Protein AF-W6RHC6-F1 (afdb_monomer_lite)

Radius of gyration: 27.94 Å; chains: 1; bounding box: 91×45×42 Å

Foldseek 3Di:
DDDPPDDDDDPPDPDPVPDPDPPVNVVVVDPVVVVVVVVVVVCVVCVVVPDCVCVDPVNCCVVVVVVVVVVVVVVVLVVCVVVVNDDPCVVVVPDDDD

Organism: NCBI:txid348824

Secondary structure (DSSP, 8-state):
---------------TT-----HHHHHHT-THHHHHHHHHHHHHHHHHHS-GGGGSHHHHHHHHHHHHHHHHHHHHHHHHHHHTSS-TTGGGS-SS--

Sequence (98 aa):
MTEISRIPATPIKSDERMKKVSVLTSLMRRPELGAVAGLLMVVTFFFFTADASMFSLSGLMTILAPASQLGILAIAASMLMIGGEFDLSIGSMVPSQV

Structure (mmCIF, N/CA/C/O backbone):
data_AF-W6RHC6-F1
#
_entry.id   AF-W6RHC6-F1
#
loop_
_atom_site.group_PDB
_atom_site.id
_atom_site.type_symbol
_atom_site.label_atom_id
_atom_site.label_alt_id
_atom_site.label_comp_id
_atom_site.label_asym_id
_atom_site.label_entity_id
_atom_site.label_seq_id
_atom_site.pdbx_PDB_ins_code
_atom_site.Cartn_x
_atom_site.Cartn_y
_atom_site.Cartn_z
_atom_site.occupancy
_atom_site.B_iso_or_equiv
_atom_site.auth_seq_id
_atom_site.auth_comp_id
_atom_site.auth_asym_id
_atom_site.auth_atom_id
_atom_site.pdbx_PDB_model_num
ATOM 1 N N . MET A 1 1 ? -75.047 -21.844 14.645 1.00 53.06 1 MET A N 1
ATOM 2 C CA . MET A 1 1 ? -74.653 -21.000 13.499 1.00 53.06 1 MET A CA 1
ATOM 3 C C . MET A 1 1 ? -73.376 -20.282 13.907 1.00 53.06 1 MET A C 1
ATOM 5 O O . MET A 1 1 ? -73.440 -19.311 14.645 1.00 53.06 1 MET A O 1
ATOM 9 N N . THR A 1 2 ? -72.228 -20.881 13.597 1.00 59.53 2 THR A N 1
ATOM 10 C CA . THR A 1 2 ? -70.917 -20.503 14.146 1.00 59.53 2 THR A CA 1
ATOM 11 C C . THR A 1 2 ? -70.221 -19.575 13.157 1.00 59.53 2 THR A C 1
ATOM 13 O O . THR A 1 2 ? -69.590 -20.040 12.214 1.00 59.53 2 THR A O 1
ATOM 16 N N . GLU A 1 3 ? -70.363 -18.265 13.336 1.00 59.12 3 GLU A N 1
ATOM 17 C CA . GLU A 1 3 ? -69.566 -17.282 12.595 1.00 59.12 3 GLU A CA 1
ATOM 18 C C . GLU A 1 3 ? -68.196 -17.180 13.274 1.00 59.12 3 GLU A C 1
ATOM 20 O O . GLU A 1 3 ? -68.011 -16.504 14.286 1.00 59.12 3 GLU A O 1
ATOM 25 N N . ILE A 1 4 ? -67.229 -17.933 12.749 1.00 66.25 4 ILE A N 1
ATOM 26 C CA . ILE A 1 4 ? -65.819 -17.794 13.111 1.00 66.25 4 ILE A CA 1
ATOM 27 C C . ILE A 1 4 ? -65.368 -16.447 12.546 1.00 66.25 4 ILE A C 1
ATOM 29 O O . ILE A 1 4 ? -65.093 -16.337 11.351 1.00 66.25 4 ILE A O 1
ATOM 33 N N . SER A 1 5 ? -65.322 -15.425 13.402 1.00 68.88 5 SER A N 1
ATOM 34 C CA . SER A 1 5 ? -64.764 -14.112 13.078 1.00 68.88 5 SER A CA 1
ATOM 35 C C . SER A 1 5 ? -63.313 -14.284 12.626 1.00 68.88 5 SER A C 1
ATOM 37 O O . SER A 1 5 ? -62.410 -14.538 13.427 1.00 68.88 5 SER A O 1
ATOM 39 N N . ARG A 1 6 ? -63.093 -14.238 11.309 1.00 70.81 6 ARG A N 1
ATOM 40 C CA . ARG A 1 6 ? -61.763 -14.329 10.709 1.00 70.81 6 ARG A CA 1
ATOM 41 C C . ARG A 1 6 ? -61.065 -12.995 10.928 1.00 70.81 6 ARG A C 1
ATOM 43 O O . ARG A 1 6 ? -61.389 -12.011 10.270 1.00 70.81 6 ARG A O 1
ATOM 50 N N . ILE A 1 7 ? -60.106 -12.972 11.848 1.00 68.81 7 ILE A N 1
ATOM 51 C CA . ILE A 1 7 ? -59.214 -11.827 12.031 1.00 68.81 7 ILE A CA 1
ATOM 52 C C . ILE A 1 7 ? -58.433 -11.646 10.717 1.00 68.81 7 ILE A C 1
ATOM 54 O O . ILE A 1 7 ? -57.777 -12.595 10.276 1.00 68.81 7 ILE A O 1
ATOM 58 N N . PRO A 1 8 ? -58.510 -10.479 10.057 1.00 65.69 8 PRO A N 1
ATOM 59 C CA . PRO A 1 8 ? -57.760 -10.240 8.835 1.00 65.69 8 PRO A CA 1
ATOM 60 C C . PRO A 1 8 ? -56.265 -10.232 9.164 1.00 65.69 8 PRO A C 1
ATOM 62 O O . PRO A 1 8 ? -55.820 -9.518 10.061 1.00 65.69 8 PRO A O 1
ATOM 65 N N . ALA A 1 9 ? -55.480 -11.041 8.451 1.00 66.81 9 ALA A N 1
ATOM 66 C CA . ALA A 1 9 ? -54.030 -11.030 8.582 1.00 66.81 9 ALA A CA 1
ATOM 67 C C . ALA A 1 9 ? -53.494 -9.693 8.051 1.00 66.81 9 ALA A C 1
ATOM 69 O O . ALA A 1 9 ? -53.545 -9.425 6.849 1.00 66.81 9 ALA A O 1
ATOM 70 N N . THR A 1 10 ? -53.000 -8.840 8.947 1.00 66.44 10 THR A N 1
ATOM 71 C CA . THR A 1 10 ? -52.333 -7.591 8.577 1.00 66.44 10 THR A CA 1
ATOM 72 C C . THR A 1 10 ? -51.078 -7.928 7.764 1.00 66.44 10 THR A C 1
ATOM 74 O O . THR A 1 10 ? -50.252 -8.712 8.241 1.00 66.44 10 THR A O 1
ATOM 77 N N . PRO A 1 11 ? -50.898 -7.382 6.548 1.00 67.00 11 PRO A N 1
ATOM 78 C CA . PRO A 1 11 ? -49.706 -7.655 5.757 1.00 67.00 11 PRO A CA 1
ATOM 79 C C . PRO A 1 11 ? -48.474 -7.162 6.523 1.00 67.00 11 PRO A C 1
ATOM 81 O O . PRO A 1 11 ? -48.444 -6.024 6.995 1.00 67.00 11 PRO A O 1
ATOM 84 N N . ILE A 1 12 ? -47.466 -8.027 6.671 1.00 66.38 12 ILE A N 1
ATOM 85 C CA . ILE A 1 12 ? -46.201 -7.686 7.328 1.00 66.38 12 ILE A CA 1
ATOM 86 C C . ILE A 1 12 ? -45.531 -6.597 6.488 1.00 66.38 12 ILE A C 1
ATOM 88 O O . ILE A 1 12 ? -44.966 -6.863 5.427 1.00 66.38 12 ILE A O 1
ATOM 92 N N . LYS A 1 13 ? -45.646 -5.348 6.944 1.00 69.12 13 LYS A N 1
ATOM 93 C CA . LYS A 1 13 ? -45.003 -4.191 6.326 1.00 69.12 13 LYS A CA 1
ATOM 94 C C . LYS A 1 13 ? -43.492 -4.414 6.400 1.00 69.12 13 LYS A C 1
ATOM 96 O O . LYS A 1 13 ? -42.958 -4.638 7.483 1.00 69.12 13 LYS A O 1
ATOM 101 N N . SER A 1 14 ? -42.821 -4.434 5.249 1.00 67.50 14 SER A N 1
ATOM 102 C CA . SER A 1 14 ? -41.374 -4.655 5.179 1.00 67.50 14 SER A CA 1
ATOM 103 C C . SER A 1 14 ? -40.644 -3.627 6.048 1.00 67.50 14 SER A C 1
ATOM 105 O O . SER A 1 14 ? -40.936 -2.438 5.963 1.00 67.50 14 SER A O 1
ATOM 107 N N . ASP A 1 15 ? -39.735 -4.097 6.902 1.00 70.50 15 ASP A N 1
ATOM 108 C CA . ASP A 1 15 ? -39.062 -3.273 7.909 1.00 70.50 15 ASP A CA 1
ATOM 109 C C . ASP A 1 15 ? -38.216 -2.162 7.251 1.00 70.50 15 ASP A C 1
ATOM 111 O O . ASP A 1 15 ? -37.191 -2.423 6.616 1.00 70.50 15 ASP A O 1
ATOM 115 N N . GLU A 1 16 ? -38.650 -0.907 7.406 1.00 66.25 16 GLU A N 1
ATOM 116 C CA . GLU A 1 16 ? -37.995 0.297 6.865 1.00 66.25 16 GLU A CA 1
ATOM 117 C C . GLU A 1 16 ? -36.630 0.577 7.532 1.00 66.25 16 GLU A C 1
ATOM 119 O O . GLU A 1 16 ? -35.853 1.405 7.050 1.00 66.25 16 GLU A O 1
ATOM 124 N N . ARG A 1 17 ? -36.288 -0.144 8.613 1.00 66.31 17 ARG A N 1
ATOM 125 C CA . ARG A 1 17 ? -35.004 -0.023 9.327 1.00 66.31 17 ARG A CA 1
ATOM 126 C C . ARG A 1 17 ? -33.826 -0.616 8.547 1.00 66.31 17 ARG A C 1
ATOM 128 O O . ARG A 1 17 ? -32.678 -0.250 8.797 1.00 66.31 17 ARG A O 1
ATOM 135 N N . MET A 1 18 ? -34.088 -1.495 7.580 1.00 64.00 18 MET A N 1
ATOM 136 C CA . MET A 1 18 ? -33.066 -2.121 6.738 1.00 64.00 18 MET A CA 1
ATOM 137 C C . MET A 1 18 ? -32.806 -1.267 5.493 1.00 64.00 18 MET A C 1
ATOM 139 O O . MET A 1 18 ? -33.249 -1.578 4.385 1.00 64.00 18 MET A O 1
ATOM 143 N N . LYS A 1 19 ? -32.058 -0.171 5.656 1.00 65.81 19 LYS A N 1
ATOM 144 C CA . LYS A 1 19 ? -31.581 0.613 4.510 1.00 65.81 19 LYS A CA 1
ATOM 145 C C . LYS A 1 19 ? -30.608 -0.261 3.713 1.00 65.81 19 LYS A C 1
ATOM 147 O O . LYS A 1 19 ? -29.512 -0.551 4.189 1.00 65.81 19 LYS A O 1
ATOM 152 N N . LYS A 1 20 ? -31.003 -0.704 2.512 1.00 69.50 20 LYS A N 1
ATOM 153 C CA . LYS A 1 20 ? -30.117 -1.461 1.615 1.00 69.50 20 LYS A CA 1
ATOM 154 C C . LYS A 1 20 ? -28.914 -0.586 1.275 1.00 69.50 20 LYS A C 1
ATOM 156 O O . LYS A 1 20 ? -29.014 0.346 0.480 1.00 69.50 20 LYS A O 1
ATOM 161 N N . VAL A 1 21 ? -27.788 -0.851 1.926 1.00 75.38 21 VAL A N 1
ATOM 162 C CA . VAL A 1 21 ? -26.520 -0.196 1.611 1.00 75.38 21 VAL A CA 1
ATOM 163 C C . VAL A 1 21 ? -26.078 -0.697 0.244 1.00 75.38 21 VAL A C 1
ATOM 165 O O . VAL A 1 21 ? -26.055 -1.903 0.001 1.00 75.38 21 VAL A O 1
ATOM 168 N N . SER A 1 22 ? -25.754 0.229 -0.657 1.00 82.12 22 SER A N 1
ATOM 169 C CA . SER A 1 22 ? -25.201 -0.129 -1.961 1.00 82.12 22 SER A CA 1
ATOM 170 C C . SER A 1 22 ? -23.918 -0.933 -1.767 1.00 82.12 22 SER A C 1
ATOM 172 O O . SER A 1 22 ? -23.110 -0.623 -0.886 1.00 82.12 22 SER A O 1
ATOM 174 N N . VAL A 1 23 ? -23.716 -1.949 -2.608 1.00 79.19 23 VAL A N 1
ATOM 175 C CA . VAL A 1 23 ? -22.507 -2.784 -2.606 1.00 79.19 23 VAL A CA 1
ATOM 176 C C . VAL A 1 23 ? -21.260 -1.909 -2.718 1.00 79.19 23 VAL A C 1
ATOM 178 O O . VAL A 1 23 ? -20.291 -2.155 -2.013 1.00 79.19 23 VAL A O 1
ATOM 181 N N . LEU A 1 24 ? -21.318 -0.823 -3.497 1.00 78.81 24 LEU A N 1
ATOM 182 C CA . LEU A 1 24 ? -20.215 0.127 -3.649 1.00 78.81 24 LEU A CA 1
ATOM 183 C C . LEU A 1 24 ? -19.896 0.867 -2.340 1.00 78.81 24 LEU A C 1
ATOM 185 O O . LEU A 1 24 ? -18.734 0.997 -1.966 1.00 78.81 24 LEU A O 1
ATOM 189 N N . THR A 1 25 ? -20.924 1.288 -1.598 1.00 81.12 25 THR A N 1
ATOM 190 C CA . THR A 1 25 ? -20.763 1.915 -0.277 1.00 81.12 25 THR A CA 1
ATOM 191 C C . THR A 1 25 ? -20.239 0.915 0.747 1.00 81.12 25 THR A C 1
ATOM 193 O O . THR A 1 25 ? -19.391 1.256 1.565 1.00 81.12 25 THR A O 1
ATOM 196 N N . SER A 1 26 ? -20.716 -0.330 0.709 1.00 80.75 26 SER A N 1
ATOM 197 C CA . SER A 1 26 ? -20.206 -1.382 1.589 1.00 80.75 26 SER A CA 1
ATOM 198 C C . SER A 1 26 ? -18.761 -1.750 1.266 1.00 80.75 26 SER A C 1
ATOM 200 O O . SER A 1 26 ? -18.025 -2.121 2.179 1.00 80.75 26 SER A O 1
ATOM 202 N N . LEU A 1 27 ? -18.373 -1.663 -0.008 1.00 79.12 27 LEU A N 1
ATOM 203 C CA . LEU A 1 27 ? -17.015 -1.895 -0.465 1.00 79.12 27 LEU A CA 1
ATOM 204 C C . LEU A 1 27 ? -16.138 -0.753 0.061 1.00 79.12 27 LEU A C 1
ATOM 206 O O . LEU A 1 27 ? -15.306 -1.021 0.912 1.00 79.12 27 LEU A O 1
ATOM 210 N N . MET A 1 28 ? -16.423 0.518 -0.250 1.00 79.62 28 MET A N 1
ATOM 211 C CA . MET A 1 28 ? -15.641 1.681 0.226 1.00 79.62 28 MET A CA 1
ATOM 212 C C . MET A 1 28 ? -15.455 1.785 1.753 1.00 79.62 28 MET A C 1
ATOM 214 O O . MET A 1 28 ? -14.527 2.445 2.207 1.00 79.62 28 MET A O 1
ATOM 218 N N . ARG A 1 29 ? -16.313 1.150 2.561 1.00 84.25 29 ARG A N 1
ATOM 219 C CA . ARG A 1 29 ? -16.152 1.089 4.027 1.00 84.25 29 ARG A CA 1
ATOM 220 C C . ARG A 1 29 ? -15.099 0.079 4.495 1.00 84.25 29 ARG A C 1
ATOM 222 O O . ARG A 1 29 ? -14.811 0.040 5.687 1.00 84.25 29 ARG A O 1
ATOM 229 N N . ARG A 1 30 ? -14.543 -0.740 3.598 1.00 88.50 30 ARG A N 1
ATOM 230 C CA . ARG A 1 30 ? -13.471 -1.691 3.907 1.00 88.50 30 ARG A CA 1
ATOM 231 C C . ARG A 1 30 ? -12.108 -1.008 3.740 1.00 88.50 30 ARG A C 1
ATOM 233 O O . ARG A 1 30 ? -11.732 -0.712 2.606 1.00 88.50 30 ARG A O 1
ATOM 240 N N . PRO A 1 31 ? -11.348 -0.797 4.828 1.00 80.12 31 PRO A N 1
ATOM 241 C CA . PRO A 1 31 ? -10.047 -0.126 4.767 1.00 80.12 31 PRO A CA 1
ATOM 242 C C . PRO A 1 31 ? -9.020 -0.883 3.908 1.00 80.12 31 PRO A C 1
ATOM 244 O O . PRO A 1 31 ? -8.177 -0.263 3.266 1.00 80.12 31 PRO A O 1
ATOM 247 N N . GLU A 1 32 ? -9.141 -2.210 3.809 1.00 88.56 32 GLU A N 1
ATOM 248 C CA . GLU A 1 32 ? -8.280 -3.078 2.989 1.00 88.56 32 GLU A CA 1
ATOM 249 C C . GLU A 1 32 ? -8.274 -2.702 1.499 1.00 88.56 32 GLU A C 1
ATOM 251 O O . GLU A 1 32 ? -7.283 -2.903 0.795 1.00 88.56 32 GLU A O 1
ATOM 256 N N . LEU A 1 33 ? -9.365 -2.113 1.004 1.00 89.75 33 LEU A N 1
ATOM 257 C CA . LEU A 1 33 ? -9.461 -1.737 -0.402 1.00 89.75 33 LEU A CA 1
ATOM 258 C C . LEU A 1 33 ? -8.551 -0.585 -0.780 1.00 89.75 33 LEU A C 1
ATOM 260 O O . LEU A 1 33 ? -8.212 -0.483 -1.952 1.00 89.75 33 LEU A O 1
ATOM 264 N N . GLY A 1 34 ? -8.159 0.272 0.165 1.00 89.31 34 GLY A N 1
ATOM 265 C CA . GLY A 1 34 ? -7.229 1.360 -0.129 1.00 89.31 34 GLY A CA 1
ATOM 266 C C . GLY A 1 34 ? -5.888 0.817 -0.626 1.00 89.31 34 GLY A C 1
ATOM 267 O O . GLY A 1 34 ? -5.394 1.243 -1.669 1.00 89.31 34 GLY A O 1
ATOM 268 N N . ALA A 1 35 ? -5.348 -0.190 0.068 1.00 90.62 35 ALA A N 1
ATOM 269 C CA . ALA A 1 35 ? -4.095 -0.843 -0.307 1.00 90.62 35 ALA A CA 1
ATOM 270 C C . ALA A 1 35 ? -4.208 -1.573 -1.655 1.00 90.62 35 ALA A C 1
ATOM 272 O O . ALA A 1 35 ? -3.355 -1.407 -2.528 1.00 90.62 35 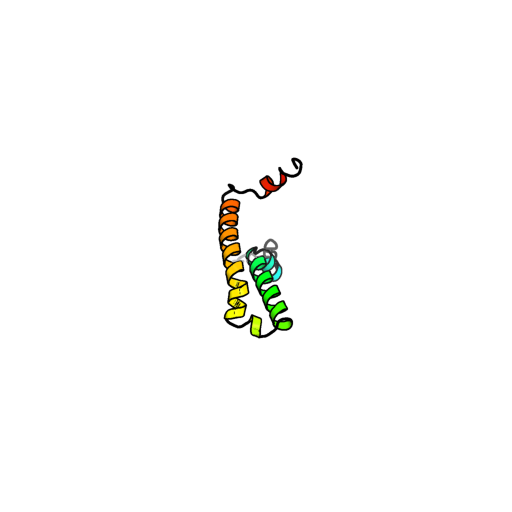ALA A O 1
ATOM 273 N N . VAL A 1 36 ? -5.290 -2.334 -1.858 1.00 93.38 36 VAL A N 1
ATOM 274 C CA . VAL A 1 36 ? -5.527 -3.065 -3.11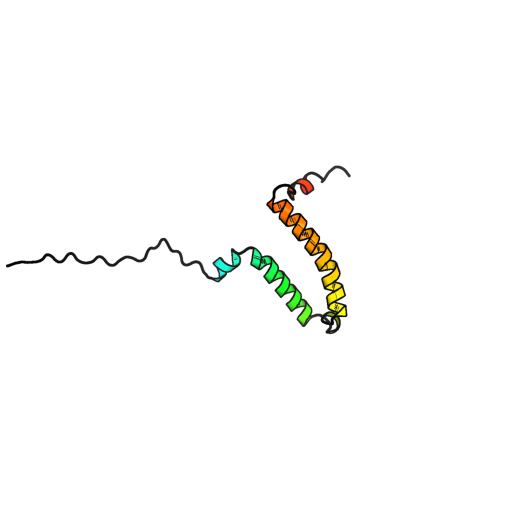5 1.00 93.38 36 VAL A CA 1
ATOM 275 C C . VAL A 1 36 ? -5.733 -2.104 -4.289 1.00 93.38 36 VAL A C 1
ATOM 277 O O . VAL A 1 36 ? -5.157 -2.308 -5.355 1.00 93.38 36 VAL A O 1
ATOM 280 N N . ALA A 1 37 ? -6.515 -1.039 -4.104 1.00 93.25 37 ALA A N 1
ATOM 281 C CA . ALA A 1 37 ? -6.758 -0.039 -5.137 1.00 93.25 37 ALA A CA 1
ATOM 282 C C . ALA A 1 37 ? -5.469 0.695 -5.525 1.00 93.25 37 ALA A C 1
ATOM 284 O O . ALA A 1 37 ? -5.220 0.877 -6.714 1.00 93.25 37 ALA A O 1
ATOM 285 N N . GLY A 1 38 ? -4.625 1.056 -4.551 1.00 93.06 38 GLY A N 1
ATOM 286 C CA . GLY A 1 38 ? -3.317 1.659 -4.811 1.00 93.06 38 GLY A CA 1
ATOM 287 C C . GLY A 1 38 ? -2.396 0.736 -5.611 1.00 93.06 38 GLY A C 1
ATOM 288 O O . GLY A 1 38 ? -1.833 1.158 -6.620 1.00 93.06 38 GLY A O 1
ATOM 289 N N . LEU A 1 39 ? -2.305 -0.541 -5.222 1.00 93.56 39 LEU A N 1
ATOM 290 C CA . LEU A 1 39 ? -1.534 -1.542 -5.965 1.00 93.56 39 LEU A CA 1
ATOM 291 C C . LEU A 1 39 ? -2.022 -1.660 -7.415 1.00 93.56 39 LEU A C 1
ATOM 293 O O . LEU A 1 39 ? -1.222 -1.564 -8.344 1.00 93.56 39 LEU A O 1
ATOM 297 N N . LEU A 1 40 ? -3.332 -1.832 -7.614 1.00 95.81 40 LEU A N 1
ATOM 298 C CA . LEU A 1 40 ? -3.924 -1.957 -8.947 1.00 95.81 40 LEU A CA 1
ATOM 299 C C . LEU A 1 40 ? -3.701 -0.702 -9.791 1.00 95.81 40 LEU A C 1
ATOM 301 O O . LEU A 1 40 ? -3.371 -0.815 -10.971 1.00 95.81 40 LEU A O 1
ATOM 305 N N . MET A 1 41 ? -3.848 0.481 -9.195 1.00 96.19 41 MET A N 1
ATOM 306 C CA . MET A 1 41 ? -3.617 1.754 -9.870 1.00 96.19 41 MET A CA 1
ATOM 307 C C . MET A 1 41 ? -2.172 1.861 -10.367 1.00 96.19 41 MET A C 1
ATOM 309 O O . MET A 1 41 ? -1.958 2.145 -11.545 1.00 96.19 41 MET A O 1
ATOM 313 N N . VAL A 1 42 ? -1.190 1.592 -9.503 1.00 93.62 42 VAL A N 1
ATOM 314 C CA . VAL A 1 42 ? 0.237 1.677 -9.851 1.00 93.62 42 VAL A CA 1
ATOM 315 C C . VAL A 1 42 ? 0.606 0.637 -10.910 1.00 93.62 42 VAL A C 1
ATOM 317 O O . VAL A 1 42 ? 1.218 0.989 -11.917 1.00 93.62 42 VAL A O 1
ATOM 320 N N . VAL A 1 43 ? 0.191 -0.623 -10.735 1.00 93.19 43 VAL A N 1
ATOM 321 C CA . VAL A 1 43 ? 0.463 -1.693 -11.711 1.00 93.19 43 VAL A CA 1
ATOM 322 C C . VAL A 1 43 ? -0.132 -1.349 -13.071 1.00 93.19 43 VAL A C 1
ATOM 324 O O . VAL A 1 43 ? 0.564 -1.448 -14.074 1.00 93.19 43 VAL A O 1
ATOM 327 N N . THR A 1 44 ? -1.385 -0.891 -13.113 1.00 96.44 44 THR A N 1
ATOM 328 C CA . THR A 1 44 ? -2.052 -0.519 -14.369 1.00 96.44 44 THR A CA 1
ATOM 329 C C . THR A 1 44 ? -1.350 0.659 -15.039 1.00 96.44 44 THR A C 1
ATOM 331 O O . THR A 1 44 ? -1.102 0.627 -16.240 1.00 96.44 44 THR A O 1
ATOM 334 N N . PHE A 1 45 ? -0.975 1.683 -14.272 1.00 95.31 45 PHE A N 1
ATOM 335 C CA . PHE A 1 45 ? -0.270 2.849 -14.798 1.00 95.31 45 PHE A CA 1
ATOM 336 C C . PHE A 1 45 ? 1.058 2.469 -15.470 1.00 95.31 45 PHE A C 1
ATOM 338 O O . PHE A 1 45 ? 1.310 2.854 -16.617 1.00 95.31 45 PHE A O 1
ATOM 345 N N . PHE A 1 46 ? 1.887 1.675 -14.788 1.00 92.62 46 PHE A N 1
ATOM 346 C CA . PHE A 1 46 ? 3.166 1.233 -15.342 1.00 92.62 46 PHE A CA 1
ATOM 347 C C . PHE A 1 46 ? 3.002 0.177 -16.430 1.00 92.62 46 PHE A C 1
ATOM 349 O O . PHE A 1 46 ? 3.828 0.119 -17.330 1.00 92.62 46 PHE A O 1
ATOM 356 N N . PHE A 1 47 ? 1.925 -0.605 -16.416 1.00 93.62 47 PHE A N 1
ATOM 357 C CA . PHE A 1 47 ? 1.632 -1.541 -17.499 1.00 93.62 47 PHE A CA 1
ATOM 358 C C . PHE A 1 47 ? 1.465 -0.832 -18.846 1.00 93.62 47 PHE A C 1
ATOM 360 O O . PHE A 1 47 ? 1.932 -1.334 -19.862 1.00 93.62 47 PHE A O 1
ATOM 367 N N . PHE A 1 48 ? 0.842 0.350 -18.856 1.00 96.00 48 PHE A N 1
ATOM 368 C CA . PHE A 1 48 ? 0.677 1.136 -20.081 1.00 96.00 48 PHE A CA 1
ATOM 369 C C . PHE A 1 48 ? 1.864 2.052 -20.404 1.00 96.00 48 PHE A C 1
ATOM 371 O O . PHE A 1 48 ? 2.047 2.402 -21.566 1.00 96.00 48 PHE A O 1
ATOM 378 N N . THR A 1 49 ? 2.640 2.469 -19.400 1.00 94.38 49 THR A N 1
ATOM 379 C CA . THR A 1 49 ? 3.655 3.530 -19.560 1.00 94.38 49 THR A CA 1
ATOM 380 C C . THR A 1 49 ? 5.093 3.004 -19.598 1.00 94.38 49 THR A C 1
ATOM 382 O O . THR A 1 49 ? 5.964 3.671 -20.149 1.00 94.38 49 THR A O 1
ATOM 385 N N . ALA A 1 50 ? 5.373 1.845 -18.996 1.00 91.69 50 ALA A N 1
ATOM 386 C CA . ALA A 1 50 ? 6.733 1.337 -18.834 1.00 91.69 50 ALA A CA 1
ATOM 387 C C . ALA A 1 50 ? 7.179 0.400 -19.958 1.00 91.69 50 ALA A C 1
ATOM 389 O O . ALA A 1 50 ? 6.375 -0.281 -20.594 1.00 91.69 50 ALA A O 1
ATOM 390 N N . ASP A 1 51 ? 8.497 0.290 -20.116 1.00 91.06 51 ASP A N 1
ATOM 391 C CA . ASP A 1 51 ? 9.116 -0.716 -20.970 1.00 91.06 51 ASP A CA 1
ATOM 392 C C . ASP A 1 51 ? 8.944 -2.136 -20.410 1.00 91.06 51 ASP A C 1
ATOM 394 O O . ASP A 1 51 ? 8.965 -2.375 -19.199 1.00 91.06 51 ASP A O 1
ATOM 398 N N . ALA A 1 52 ? 8.880 -3.122 -21.311 1.00 88.50 52 ALA A N 1
ATOM 399 C CA . ALA A 1 52 ? 8.721 -4.536 -20.961 1.00 88.50 52 ALA A CA 1
ATOM 400 C C . ALA A 1 52 ? 9.840 -5.080 -20.048 1.00 88.50 52 ALA A C 1
ATOM 402 O O . ALA A 1 52 ? 9.632 -6.047 -19.313 1.00 88.50 52 ALA A O 1
ATOM 403 N N . SER A 1 53 ? 11.019 -4.449 -20.054 1.00 88.81 53 SER A N 1
ATOM 404 C CA . SER A 1 53 ? 12.142 -4.797 -19.176 1.00 88.81 53 SER A CA 1
ATOM 405 C C . SER A 1 53 ? 11.811 -4.618 -17.690 1.00 88.81 53 SER A C 1
ATOM 407 O O . SER A 1 53 ? 12.329 -5.374 -16.865 1.00 88.81 53 SER A O 1
ATOM 409 N N . MET A 1 54 ? 10.907 -3.700 -17.337 1.00 88.69 54 MET A N 1
ATOM 410 C CA . MET A 1 54 ? 10.444 -3.494 -15.961 1.00 88.69 54 MET A CA 1
ATOM 411 C C . MET A 1 54 ? 9.686 -4.717 -15.420 1.00 88.69 54 MET A C 1
ATOM 413 O O . MET A 1 54 ? 9.806 -5.044 -14.242 1.00 88.69 54 MET A O 1
ATOM 417 N N . PHE A 1 55 ? 8.963 -5.429 -16.288 1.00 91.56 55 PHE A N 1
ATOM 418 C CA . PHE A 1 55 ? 8.212 -6.644 -15.947 1.00 91.56 55 PHE A CA 1
ATOM 419 C C . PHE A 1 55 ? 9.047 -7.928 -16.049 1.00 91.56 55 PHE A C 1
ATOM 421 O O . PHE A 1 55 ? 8.545 -9.020 -15.785 1.00 91.56 5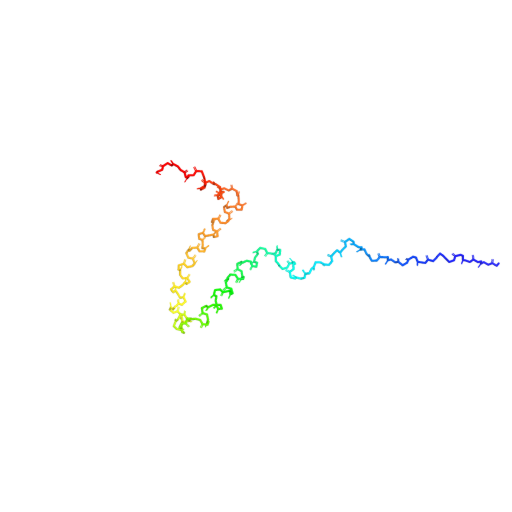5 PHE A O 1
ATOM 428 N N . SER A 1 56 ? 10.326 -7.817 -16.419 1.00 94.19 56 SER A N 1
ATOM 429 C CA . SER A 1 56 ? 11.268 -8.931 -16.323 1.00 94.19 56 SER A CA 1
ATOM 430 C C . SER A 1 56 ? 11.575 -9.265 -14.859 1.00 94.19 56 SER A C 1
ATOM 432 O O . SER A 1 56 ? 11.375 -8.446 -13.962 1.00 94.19 56 SER A O 1
ATOM 434 N N . LEU A 1 57 ? 12.129 -10.455 -14.606 1.00 94.69 57 LEU A N 1
ATOM 435 C CA . LEU A 1 57 ? 12.510 -10.866 -13.252 1.00 94.69 57 LEU A CA 1
ATOM 436 C C . LEU A 1 57 ? 13.490 -9.875 -12.602 1.00 94.69 57 LEU A C 1
ATOM 438 O O . LEU A 1 57 ? 13.330 -9.525 -11.437 1.00 94.69 57 LEU A O 1
ATOM 442 N N . SER A 1 58 ? 14.474 -9.387 -13.361 1.00 94.50 58 SER A N 1
ATOM 443 C CA . SER A 1 58 ? 15.439 -8.395 -12.878 1.00 94.50 58 SER A CA 1
ATOM 444 C C . SER A 1 58 ? 14.778 -7.050 -12.570 1.00 94.50 58 SER A C 1
ATOM 446 O O . SER A 1 58 ? 15.053 -6.478 -11.520 1.00 94.50 58 SER A O 1
ATOM 448 N N . GLY A 1 59 ? 13.877 -6.575 -13.438 1.00 93.50 59 GLY A N 1
ATOM 449 C CA . GLY A 1 59 ? 13.139 -5.325 -13.221 1.00 93.50 59 GLY A CA 1
ATOM 450 C C . GLY A 1 59 ? 12.228 -5.388 -11.994 1.00 93.50 59 GLY A C 1
ATOM 451 O O . GLY A 1 59 ? 12.243 -4.482 -11.159 1.00 93.50 59 GLY A O 1
ATOM 452 N N . LEU A 1 60 ? 11.518 -6.507 -11.817 1.00 94.12 60 LEU A N 1
ATOM 453 C CA . LEU A 1 60 ? 10.713 -6.754 -10.624 1.00 94.12 60 LEU A CA 1
ATOM 454 C C . LEU A 1 60 ? 11.568 -6.762 -9.359 1.00 94.12 60 LEU A C 1
ATOM 456 O O . LEU A 1 60 ? 11.177 -6.137 -8.381 1.00 94.12 60 LEU A O 1
ATOM 460 N N . MET A 1 61 ? 12.742 -7.398 -9.366 1.00 95.75 61 MET A N 1
ATOM 461 C CA . MET A 1 61 ? 13.636 -7.400 -8.201 1.00 95.75 61 MET A CA 1
ATOM 462 C C . MET A 1 61 ? 14.075 -5.987 -7.799 1.00 95.75 61 MET A C 1
ATOM 464 O O . MET A 1 61 ? 14.115 -5.686 -6.607 1.00 95.75 61 MET A O 1
ATOM 468 N N . THR A 1 62 ? 14.338 -5.101 -8.762 1.00 94.12 62 THR A N 1
ATOM 469 C CA . THR A 1 62 ? 14.712 -3.702 -8.489 1.00 94.12 62 THR A CA 1
ATOM 470 C C . THR A 1 62 ? 13.616 -2.926 -7.757 1.00 94.12 62 THR A C 1
ATOM 472 O O . THR A 1 62 ? 13.923 -2.040 -6.965 1.00 94.12 62 THR A O 1
ATOM 475 N N . ILE A 1 63 ? 12.346 -3.265 -7.981 1.00 92.62 63 ILE A N 1
ATOM 476 C CA . ILE A 1 63 ? 11.205 -2.595 -7.342 1.00 92.62 63 ILE A CA 1
ATOM 477 C C . ILE A 1 63 ? 10.818 -3.310 -6.044 1.00 92.62 63 ILE A C 1
ATOM 479 O O . ILE A 1 63 ? 10.573 -2.677 -5.018 1.00 92.62 63 ILE A O 1
ATOM 483 N N . LEU A 1 64 ? 10.771 -4.640 -6.075 1.00 94.81 64 LEU A N 1
ATOM 484 C CA . LEU A 1 64 ? 10.234 -5.456 -4.995 1.00 94.81 64 LEU A CA 1
ATOM 485 C C . LEU A 1 64 ? 11.205 -5.583 -3.818 1.00 94.81 64 LEU A C 1
ATOM 487 O O . LEU A 1 64 ? 10.751 -5.670 -2.680 1.00 94.81 64 LEU A O 1
ATOM 491 N N . ALA A 1 65 ? 12.521 -5.552 -4.058 1.00 95.88 65 ALA A N 1
ATOM 492 C CA . ALA A 1 65 ? 13.516 -5.590 -2.986 1.00 95.88 65 ALA A CA 1
ATOM 493 C C . ALA A 1 65 ? 13.384 -4.393 -2.017 1.00 95.88 65 ALA A C 1
ATOM 495 O O . ALA A 1 65 ? 13.125 -4.634 -0.834 1.00 95.88 65 ALA A O 1
ATOM 496 N N . PRO A 1 66 ? 13.451 -3.121 -2.469 1.00 96.12 66 PRO A N 1
ATOM 497 C CA . PRO A 1 66 ? 13.232 -1.981 -1.579 1.00 96.12 66 PRO A CA 1
ATOM 498 C C . PRO A 1 66 ? 11.787 -1.895 -1.070 1.00 96.12 66 PRO A C 1
ATOM 500 O O . PRO A 1 66 ? 11.573 -1.532 0.088 1.00 96.12 66 PRO A O 1
ATOM 503 N N . ALA A 1 67 ? 10.788 -2.280 -1.877 1.00 95.00 67 ALA A N 1
ATOM 504 C CA . ALA A 1 67 ? 9.395 -2.305 -1.429 1.00 95.00 67 ALA A CA 1
ATOM 505 C C . ALA A 1 67 ? 9.173 -3.285 -0.266 1.00 95.00 67 ALA A C 1
ATOM 507 O O . ALA A 1 67 ? 8.449 -2.960 0.670 1.00 95.00 67 ALA A O 1
ATOM 508 N N . SER A 1 68 ? 9.818 -4.455 -0.286 1.00 96.69 68 SER A N 1
ATOM 509 C CA . SER A 1 68 ? 9.763 -5.433 0.806 1.00 96.69 68 SER A CA 1
ATOM 510 C C . SER A 1 68 ? 10.433 -4.900 2.072 1.00 96.69 68 SER A C 1
ATOM 512 O O . SER A 1 68 ? 9.855 -4.988 3.153 1.00 96.69 68 SER A O 1
ATOM 514 N N . GLN A 1 69 ? 11.604 -4.265 1.947 1.00 97.31 69 GLN A N 1
ATOM 515 C CA . GLN A 1 69 ? 12.293 -3.651 3.088 1.00 97.31 69 GLN A CA 1
ATOM 516 C C . GLN A 1 69 ? 11.411 -2.597 3.773 1.00 97.31 69 GLN A C 1
ATOM 518 O O . GLN A 1 69 ? 11.212 -2.653 4.986 1.00 97.31 69 GLN A O 1
ATOM 523 N N . LEU A 1 70 ? 10.828 -1.678 2.997 1.00 96.50 70 LEU A N 1
ATOM 524 C CA . LEU A 1 70 ? 9.907 -0.664 3.518 1.00 96.50 70 LEU A CA 1
ATOM 525 C C . LEU A 1 70 ? 8.596 -1.278 4.024 1.00 96.50 70 LEU A C 1
ATOM 527 O O . LEU A 1 70 ? 8.073 -0.843 5.045 1.00 96.50 70 LEU A O 1
ATOM 531 N N . GLY A 1 71 ? 8.077 -2.300 3.345 1.00 95.50 71 GLY A N 1
ATOM 532 C CA . GLY A 1 71 ? 6.843 -2.990 3.711 1.00 95.50 71 GLY A CA 1
ATOM 533 C C . GLY A 1 71 ? 6.950 -3.712 5.051 1.00 95.50 71 GLY A C 1
ATOM 534 O O . GLY A 1 71 ? 6.056 -3.584 5.883 1.00 95.50 71 GLY A O 1
ATOM 535 N N . ILE A 1 72 ? 8.061 -4.406 5.308 1.00 96.56 72 ILE A N 1
ATOM 536 C CA . ILE A 1 72 ? 8.319 -5.060 6.599 1.00 96.56 72 ILE A CA 1
ATOM 537 C C . ILE A 1 72 ? 8.369 -4.018 7.726 1.00 96.56 72 ILE A C 1
ATOM 539 O O . ILE A 1 72 ? 7.737 -4.209 8.767 1.00 96.56 72 ILE A O 1
ATOM 543 N N . LEU A 1 73 ? 9.059 -2.891 7.507 1.00 95.88 73 LEU A N 1
ATOM 544 C CA . LEU A 1 73 ? 9.100 -1.784 8.470 1.00 95.88 73 LEU A CA 1
ATOM 545 C C . LEU A 1 73 ? 7.711 -1.172 8.700 1.00 95.88 73 LEU A C 1
ATOM 547 O O . LEU A 1 73 ? 7.335 -0.916 9.842 1.00 95.88 73 LEU A O 1
ATOM 551 N N . ALA A 1 74 ? 6.929 -0.986 7.635 1.00 93.50 74 ALA A N 1
ATOM 552 C CA . ALA A 1 74 ? 5.567 -0.470 7.715 1.00 93.50 74 ALA A CA 1
ATOM 553 C C . ALA A 1 74 ? 4.633 -1.417 8.482 1.00 93.50 74 ALA A C 1
ATOM 555 O O . ALA A 1 74 ? 3.815 -0.946 9.268 1.00 93.50 74 ALA A O 1
ATOM 556 N N . ILE A 1 75 ? 4.772 -2.738 8.316 1.00 94.75 75 ILE A N 1
ATOM 557 C CA . ILE A 1 75 ? 4.014 -3.730 9.092 1.00 94.75 75 ILE A CA 1
ATOM 558 C C . ILE A 1 75 ? 4.355 -3.599 10.576 1.0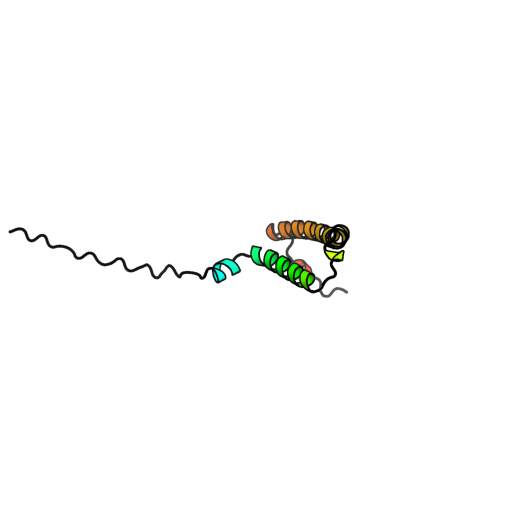0 94.75 75 ILE A C 1
ATOM 560 O O . ILE A 1 75 ? 3.442 -3.441 11.386 1.00 94.75 75 ILE A O 1
ATOM 564 N N . ALA A 1 76 ? 5.644 -3.591 10.930 1.00 94.38 76 ALA A N 1
ATOM 565 C CA . ALA A 1 76 ? 6.076 -3.427 12.316 1.00 94.38 76 ALA A CA 1
ATOM 566 C C . ALA A 1 76 ? 5.531 -2.126 12.933 1.00 94.38 76 ALA A C 1
ATOM 568 O O . ALA A 1 76 ? 4.929 -2.160 14.007 1.00 94.38 76 ALA A O 1
ATOM 569 N N . ALA A 1 77 ? 5.654 -1.003 12.218 1.00 91.31 77 ALA A N 1
ATOM 570 C CA . ALA A 1 77 ? 5.103 0.281 12.641 1.00 91.31 77 ALA A CA 1
ATOM 571 C C . ALA A 1 77 ? 3.575 0.226 12.796 1.00 91.31 77 ALA A C 1
ATOM 573 O O . ALA A 1 77 ? 3.051 0.652 13.818 1.00 91.31 77 ALA A O 1
ATOM 574 N N . SER A 1 78 ? 2.851 -0.358 11.838 1.00 91.19 78 SER A N 1
ATOM 575 C CA . SER A 1 78 ? 1.390 -0.467 11.901 1.00 91.19 78 SER A CA 1
ATOM 576 C C . SER A 1 78 ? 0.911 -1.312 13.083 1.00 91.19 78 SER A C 1
ATOM 578 O O . SER A 1 78 ? -0.062 -0.945 13.735 1.00 91.19 78 SER A O 1
ATOM 580 N N . MET A 1 79 ? 1.614 -2.400 13.419 1.00 92.75 79 MET A N 1
ATOM 581 C CA . MET A 1 79 ? 1.293 -3.211 14.595 1.00 92.75 79 MET A CA 1
ATOM 582 C C . MET A 1 79 ? 1.501 -2.422 15.888 1.00 92.75 79 MET A C 1
ATOM 584 O O . MET A 1 79 ? 0.668 -2.498 16.786 1.00 92.75 79 MET A O 1
ATOM 588 N N . LEU A 1 80 ? 2.570 -1.627 15.964 1.00 91.19 80 LEU A N 1
ATOM 589 C CA . LEU A 1 80 ? 2.831 -0.736 17.094 1.00 91.19 80 LEU A CA 1
ATOM 590 C C . LEU A 1 80 ? 1.796 0.400 17.197 1.00 91.19 80 LEU A C 1
ATOM 592 O O . LEU A 1 80 ? 1.378 0.731 18.304 1.00 91.19 80 LEU A O 1
ATOM 596 N N . MET A 1 81 ? 1.340 0.952 16.065 1.00 90.31 81 MET A N 1
ATOM 597 C CA . MET A 1 81 ? 0.259 1.950 16.006 1.00 90.31 81 MET A CA 1
ATOM 598 C C . MET A 1 81 ? -1.076 1.365 16.476 1.00 90.31 81 MET A C 1
ATOM 600 O O . MET A 1 81 ? -1.810 2.012 17.217 1.00 90.31 81 MET A O 1
ATOM 604 N N . ILE A 1 82 ? -1.380 0.124 16.087 1.00 89.56 82 ILE A N 1
ATOM 605 C CA . ILE A 1 82 ? -2.566 -0.601 16.564 1.00 89.56 82 ILE A CA 1
ATOM 606 C C . ILE A 1 82 ? -2.440 -0.919 18.063 1.00 89.56 82 ILE A C 1
ATOM 608 O O . ILE A 1 82 ? -3.433 -0.857 18.783 1.00 89.56 82 ILE A O 1
ATOM 612 N N . GLY A 1 83 ? -1.229 -1.235 18.536 1.00 89.56 83 GLY A N 1
ATOM 613 C CA . GLY A 1 83 ? -0.924 -1.471 19.949 1.00 89.56 83 GLY A CA 1
ATOM 614 C C . GLY A 1 83 ? -0.919 -0.213 20.826 1.00 89.56 83 GLY A C 1
ATOM 615 O O . GLY A 1 83 ? -0.933 -0.343 22.044 1.00 89.56 83 GLY A O 1
ATOM 616 N N . GLY A 1 84 ? -0.928 0.985 20.230 1.00 83.44 84 GLY A N 1
ATOM 617 C CA . GLY A 1 84 ? -0.949 2.270 20.939 1.00 83.44 84 GLY A CA 1
ATOM 618 C C . GLY A 1 84 ? 0.418 2.790 21.403 1.00 83.44 84 GLY A C 1
ATOM 619 O O . GLY A 1 84 ? 0.478 3.859 22.000 1.00 83.44 84 GLY A O 1
ATOM 620 N N . GLU A 1 85 ? 1.508 2.076 21.108 1.00 84.69 85 GLU A N 1
ATOM 621 C CA . GLU A 1 85 ? 2.875 2.430 21.538 1.00 84.69 85 GLU A CA 1
ATOM 622 C C . GLU A 1 85 ? 3.557 3.431 20.593 1.00 84.69 85 GLU A C 1
ATOM 624 O O . GLU A 1 85 ? 4.408 4.217 21.005 1.00 84.69 85 GLU A O 1
ATOM 629 N N . PHE A 1 86 ? 3.183 3.423 19.311 1.00 70.88 86 PHE A N 1
ATOM 630 C CA . PHE A 1 86 ? 3.646 4.400 18.326 1.00 70.88 86 PHE A CA 1
ATOM 631 C C . PHE A 1 86 ? 2.463 5.218 17.828 1.00 70.88 86 PHE A C 1
ATOM 633 O O . PHE A 1 86 ? 1.771 4.828 16.892 1.00 70.88 86 PHE A O 1
ATOM 640 N N . ASP A 1 87 ? 2.234 6.370 18.446 1.00 76.50 87 ASP A N 1
ATOM 641 C CA . ASP A 1 87 ? 1.292 7.356 17.932 1.00 76.50 87 ASP A CA 1
ATOM 642 C C . ASP A 1 87 ? 2.003 8.270 16.923 1.00 76.50 87 ASP A C 1
ATOM 644 O O . ASP A 1 87 ? 3.034 8.884 17.219 1.00 76.50 87 ASP A O 1
ATOM 648 N N . LEU A 1 88 ? 1.429 8.397 15.725 1.00 69.19 88 LEU A N 1
ATOM 649 C CA . LEU A 1 88 ? 1.903 9.317 14.689 1.00 69.19 88 LEU A CA 1
ATOM 650 C C . LEU A 1 88 ? 1.868 10.788 15.171 1.00 69.19 88 LEU A C 1
ATOM 652 O O . LEU A 1 88 ? 2.541 11.637 14.585 1.00 69.19 88 LEU A O 1
ATOM 656 N N . SER A 1 89 ? 1.144 11.083 16.262 1.00 63.47 89 SER A N 1
ATOM 657 C CA . SER A 1 89 ? 1.114 12.388 16.937 1.00 63.47 89 SER A CA 1
ATOM 658 C C . SER A 1 89 ? 2.451 12.811 17.564 1.00 63.47 89 SER A C 1
ATOM 660 O O . SER A 1 89 ? 2.733 14.011 17.602 1.00 63.47 89 SER A O 1
ATOM 662 N N . ILE A 1 90 ? 3.307 11.889 18.030 1.00 60.50 90 ILE A N 1
ATOM 663 C CA . ILE A 1 90 ? 4.586 12.258 18.683 1.00 60.50 90 ILE A CA 1
ATOM 664 C C . ILE A 1 90 ? 5.548 12.941 17.6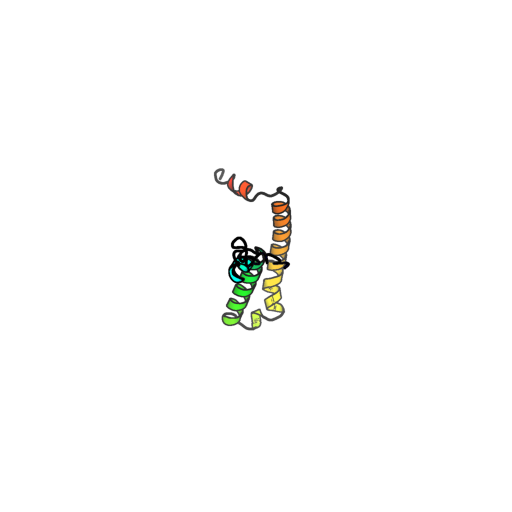96 1.00 60.50 90 ILE A C 1
ATOM 666 O O . ILE A 1 90 ? 6.304 13.834 18.081 1.00 60.50 90 ILE A O 1
ATOM 670 N N . GLY A 1 91 ? 5.461 12.615 16.402 1.00 57.59 91 GLY A N 1
ATOM 671 C CA . GLY A 1 91 ? 6.220 13.294 15.346 1.00 57.59 91 GLY A CA 1
ATOM 672 C C . GLY A 1 91 ? 5.801 14.752 15.102 1.00 57.59 91 GLY A C 1
ATOM 673 O O . GLY A 1 91 ? 6.551 15.503 14.487 1.00 57.59 91 GLY A O 1
ATOM 674 N N . SER A 1 92 ? 4.638 15.178 15.612 1.00 54.66 92 SER A N 1
ATOM 675 C CA . SER A 1 92 ? 4.130 16.556 15.505 1.00 54.66 92 SER A CA 1
ATOM 676 C C . SER A 1 92 ? 4.464 17.444 16.712 1.00 54.66 92 SER A C 1
ATOM 678 O O . SER A 1 92 ? 4.275 18.655 16.641 1.00 54.66 92 SER A O 1
ATOM 680 N N . MET A 1 93 ? 5.021 16.879 17.794 1.00 57.25 93 MET A N 1
ATOM 681 C CA . MET A 1 93 ? 5.600 17.655 18.903 1.00 57.25 93 MET A CA 1
ATOM 682 C C . MET A 1 93 ? 7.016 18.182 18.602 1.00 57.25 93 MET A C 1
ATOM 684 O O . MET A 1 93 ? 7.526 18.995 19.370 1.00 57.25 93 MET A O 1
ATOM 688 N N . VAL A 1 94 ? 7.650 17.770 17.493 1.00 61.38 94 VAL A N 1
ATOM 689 C CA . VAL A 1 94 ? 8.973 18.270 17.065 1.00 61.38 94 VAL A CA 1
ATOM 690 C C . VAL A 1 94 ? 8.896 19.093 15.766 1.00 61.38 94 VAL A C 1
ATOM 692 O O . VAL A 1 94 ? 9.481 18.724 14.751 1.00 61.38 94 VAL A O 1
ATOM 695 N N . PRO A 1 95 ? 8.201 20.243 15.773 1.00 54.16 95 PRO A N 1
ATOM 696 C CA . PRO A 1 95 ? 8.603 21.345 14.910 1.00 54.16 95 PRO A CA 1
ATOM 697 C C . PRO A 1 95 ? 8.797 22.612 15.753 1.00 54.16 95 PRO A C 1
ATOM 699 O O . PRO A 1 95 ? 7.861 23.380 15.942 1.00 54.16 95 PRO A O 1
ATOM 702 N N . SER A 1 96 ? 9.999 22.809 16.311 1.00 61.34 96 SER A N 1
ATOM 703 C CA . SER A 1 96 ? 10.529 24.147 16.686 1.00 61.34 96 SER A CA 1
ATOM 704 C C . SER A 1 96 ? 11.937 24.164 17.322 1.00 61.34 96 SER A C 1
ATOM 706 O O . SER A 1 96 ? 12.369 25.231 17.744 1.00 61.34 96 SER A O 1
ATOM 708 N N . GLN A 1 97 ? 12.676 23.047 17.420 1.00 57.66 97 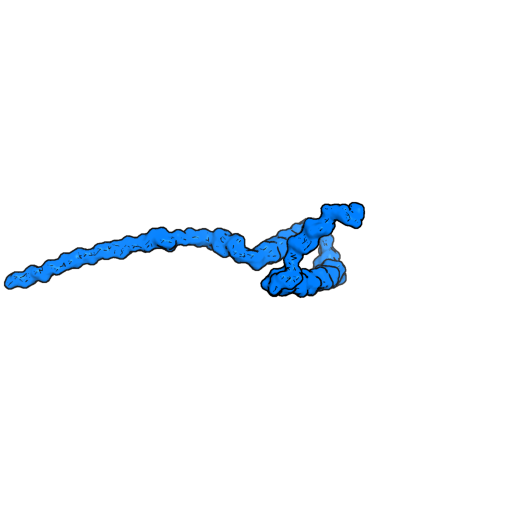GLN A N 1
ATOM 709 C CA . GLN A 1 97 ? 14.006 23.032 18.077 1.00 57.66 97 GLN A CA 1
ATOM 710 C C . GLN A 1 97 ? 15.218 22.842 17.144 1.00 57.66 97 GLN A C 1
ATOM 712 O O . GLN A 1 97 ? 16.275 22.410 17.597 1.00 57.66 97 GLN A O 1
ATOM 717 N N . VAL A 1 98 ? 15.098 23.220 15.869 1.00 53.16 98 VAL A N 1
ATOM 718 C CA . VAL A 1 98 ? 16.245 23.519 14.987 1.00 53.16 98 VAL A CA 1
ATOM 719 C C . VAL A 1 98 ? 15.935 24.728 14.127 1.00 53.16 98 VAL A C 1
ATOM 721 O O . VAL A 1 98 ? 14.818 24.757 13.563 1.00 53.16 98 VAL A O 1
#

pLDDT: mean 81.88, std 13.83, range [53.06, 97.31]